Protein AF-A0A8T5D778-F1 (afdb_monomer)

Mean predicted aligned error: 18.93 Å

Sequence (171 aa):
MINIPEDTPTDAVIQYKQQGYDDETIKQGLSQQGYGPQQVLDAFNQADMKGQAIAAPVQGMQPAPQQYEENTEAVVESLIEEKWQDLQTQLKAITEWKERIDSQVIKITQEMGLLKENFDKLHEGVLGKISDYDANLKDVGSSVKAMDEVFKKVIPTMTESVNKLSRLANK

Solvent-accessible surface area (backbone atoms only — not comparable to full-atom values): 9827 Å² total; per-residue (Å²): 137,83,85,73,78,85,68,48,61,29,55,54,48,44,52,42,50,75,72,66,55,54,72,66,63,51,53,53,52,44,45,76,73,69,50,51,73,66,54,49,50,53,13,50,56,49,31,52,56,63,71,52,74,84,65,85,84,93,77,86,83,78,83,76,82,85,81,64,66,67,62,56,52,54,51,52,52,51,54,50,51,53,52,50,53,51,49,54,51,49,53,48,51,50,51,56,49,48,55,55,47,56,52,48,53,53,50,50,53,51,52,51,52,53,50,49,52,53,47,53,52,49,51,52,53,49,53,51,49,52,52,52,49,52,53,51,51,52,51,49,51,53,50,53,51,52,48,51,56,48,48,68,54,46,54,58,52,50,54,52,50,53,55,52,50,53,57,62,73,76,106

Radius of gyration: 52.09 Å; Cα contacts (8 Å, |Δi|>4): 33; chains: 1; bounding box: 88×36×146 Å

Structure (mmCIF, N/CA/C/O backbone):
data_AF-A0A8T5D778-F1
#
_entry.id   AF-A0A8T5D778-F1
#
loop_
_atom_site.group_PDB
_atom_site.id
_atom_site.type_symbol
_atom_site.label_atom_id
_atom_site.label_alt_id
_atom_site.label_comp_id
_atom_site.label_asym_id
_atom_site.label_entity_id
_atom_site.label_seq_id
_atom_site.pdbx_PDB_ins_code
_atom_site.Cartn_x
_atom_site.Cartn_y
_atom_site.Cartn_z
_atom_site.occupancy
_atom_site.B_iso_or_equiv
_atom_site.auth_seq_id
_atom_site.auth_comp_id
_atom_site.auth_asym_id
_atom_site.auth_atom_id
_atom_site.pdbx_PDB_model_num
ATOM 1 N N . MET A 1 1 ? -13.159 -4.141 -58.080 1.00 37.81 1 MET A N 1
ATOM 2 C CA . MET A 1 1 ? -11.927 -4.437 -58.837 1.00 37.81 1 MET A CA 1
ATOM 3 C C . MET A 1 1 ? -11.325 -3.097 -59.208 1.00 37.81 1 MET A C 1
ATOM 5 O O . MET A 1 1 ? -11.929 -2.393 -60.004 1.00 37.81 1 MET A O 1
ATOM 9 N N . ILE A 1 2 ? -10.263 -2.680 -58.517 1.00 40.41 2 ILE A N 1
ATOM 10 C CA . ILE A 1 2 ? -9.613 -1.387 -58.757 1.00 40.41 2 ILE A CA 1
ATOM 11 C C . ILE A 1 2 ? -8.381 -1.674 -59.608 1.00 40.41 2 ILE A C 1
ATOM 13 O O . ILE A 1 2 ? -7.508 -2.439 -59.212 1.00 40.41 2 ILE A O 1
ATOM 17 N N . ASN A 1 3 ? -8.423 -1.119 -60.812 1.00 38.91 3 ASN A N 1
ATOM 18 C CA . ASN A 1 3 ? -7.443 -1.212 -61.877 1.00 38.91 3 ASN A CA 1
ATOM 19 C C . ASN A 1 3 ? -6.155 -0.503 -61.434 1.00 38.91 3 ASN A C 1
ATOM 21 O O . ASN A 1 3 ? -6.124 0.726 -61.407 1.00 38.91 3 ASN A O 1
ATOM 25 N N . ILE A 1 4 ? -5.136 -1.266 -61.036 1.00 44.84 4 ILE A N 1
ATOM 26 C CA . ILE A 1 4 ? -3.775 -0.752 -60.869 1.00 44.84 4 ILE A CA 1
ATOM 27 C C . ILE A 1 4 ? -3.203 -0.725 -62.290 1.00 44.84 4 ILE A C 1
ATOM 29 O O . ILE A 1 4 ? -3.076 -1.802 -62.874 1.00 44.84 4 ILE A O 1
ATOM 33 N N . PRO A 1 5 ? -2.966 0.445 -62.906 1.00 44.28 5 PRO A N 1
ATOM 34 C CA . PRO A 1 5 ? -2.267 0.470 -64.181 1.00 44.28 5 PRO A CA 1
ATOM 35 C C . PRO A 1 5 ? -0.907 -0.217 -63.997 1.00 44.28 5 PRO A C 1
ATOM 37 O O . PRO A 1 5 ? -0.194 0.061 -63.033 1.00 44.28 5 PRO A O 1
ATOM 40 N N . GLU A 1 6 ? -0.591 -1.157 -64.890 1.00 47.72 6 GLU A N 1
ATOM 41 C CA . GLU A 1 6 ? 0.741 -1.746 -65.068 1.00 47.72 6 GLU A CA 1
ATOM 42 C C . GLU A 1 6 ? 1.722 -0.675 -65.573 1.00 47.72 6 GLU A C 1
ATOM 44 O O . GLU A 1 6 ? 2.286 -0.793 -66.658 1.00 47.72 6 GLU A O 1
ATOM 49 N N . ASP A 1 7 ? 1.922 0.401 -64.818 1.00 55.22 7 ASP A N 1
ATOM 50 C CA . ASP A 1 7 ? 3.044 1.289 -65.072 1.00 55.22 7 ASP A CA 1
ATOM 51 C C . ASP A 1 7 ? 4.269 0.552 -64.545 1.00 55.22 7 ASP A C 1
ATOM 53 O O . ASP A 1 7 ? 4.550 0.515 -63.344 1.00 55.22 7 ASP A O 1
ATOM 57 N N . THR A 1 8 ? 4.960 -0.140 -65.452 1.00 67.62 8 THR A N 1
ATOM 58 C CA . THR A 1 8 ? 6.234 -0.769 -65.120 1.00 67.62 8 THR A CA 1
ATOM 59 C C . THR A 1 8 ? 7.149 0.300 -64.513 1.00 67.62 8 THR A C 1
ATOM 61 O O . THR A 1 8 ? 7.057 1.467 -64.906 1.00 67.62 8 THR A O 1
ATOM 64 N N . PRO A 1 9 ? 8.051 -0.038 -63.570 1.00 73.25 9 PRO A N 1
ATOM 65 C CA . PRO A 1 9 ? 8.881 0.976 -62.913 1.00 73.25 9 PRO A CA 1
ATOM 66 C C . PRO A 1 9 ? 9.661 1.823 -63.936 1.00 73.25 9 PRO A C 1
ATOM 68 O O . PRO A 1 9 ? 9.973 2.982 -63.688 1.00 73.25 9 PRO A O 1
ATOM 71 N N . THR A 1 10 ? 9.898 1.274 -65.132 1.00 79.50 10 THR A N 1
ATOM 72 C CA . THR A 1 10 ? 10.470 1.946 -66.301 1.00 79.50 10 THR A CA 1
ATOM 73 C C . THR A 1 10 ? 9.649 3.141 -66.787 1.00 79.50 10 THR A C 1
ATOM 75 O O . THR A 1 10 ? 10.226 4.185 -67.081 1.00 79.50 10 THR A O 1
ATOM 78 N N . ASP A 1 11 ? 8.325 3.023 -66.871 1.00 79.94 11 ASP A N 1
ATOM 79 C CA . ASP A 1 11 ? 7.453 4.085 -67.387 1.00 79.94 11 ASP A CA 1
ATOM 80 C C . ASP A 1 11 ? 7.371 5.257 -66.402 1.00 79.94 11 ASP A C 1
ATOM 82 O O . ASP A 1 11 ? 7.456 6.421 -66.804 1.00 79.94 11 ASP A O 1
ATOM 86 N N . ALA A 1 12 ? 7.342 4.951 -65.102 1.00 79.06 12 ALA A N 1
ATOM 87 C CA . ALA A 1 12 ? 7.440 5.946 -64.041 1.00 79.06 12 ALA A CA 1
ATOM 88 C C . ALA A 1 12 ? 8.779 6.706 -64.097 1.00 79.06 12 ALA A C 1
ATOM 90 O O . ALA A 1 12 ? 8.784 7.937 -64.072 1.00 79.06 12 ALA A O 1
ATOM 91 N N . VAL A 1 13 ? 9.915 6.008 -64.255 1.00 83.06 13 VAL A N 1
ATOM 92 C CA . VAL A 1 13 ? 11.233 6.661 -64.410 1.00 83.06 13 VAL A CA 1
ATOM 93 C C . VAL A 1 13 ? 11.248 7.607 -65.614 1.00 83.06 13 VAL A C 1
ATOM 95 O O . VAL A 1 13 ? 11.703 8.745 -65.490 1.00 83.06 13 VAL A O 1
ATOM 98 N N . ILE A 1 14 ? 10.726 7.174 -66.768 1.00 82.50 14 ILE A N 1
ATOM 99 C CA . ILE A 1 14 ? 10.660 8.004 -67.983 1.00 82.50 14 ILE A CA 1
ATOM 100 C C . ILE A 1 14 ? 9.818 9.259 -67.734 1.00 82.50 14 ILE A C 1
ATOM 102 O O . ILE A 1 14 ? 10.225 10.361 -68.108 1.00 82.50 14 ILE A O 1
ATOM 106 N N . GLN A 1 15 ? 8.663 9.109 -67.086 1.00 81.88 15 GLN A N 1
ATOM 107 C CA . GLN A 1 15 ? 7.764 10.218 -66.785 1.00 81.88 15 GLN A CA 1
ATOM 108 C C . GLN A 1 15 ? 8.418 11.247 -65.855 1.00 81.88 15 GLN A C 1
ATOM 110 O O . GLN A 1 15 ? 8.371 12.446 -66.138 1.00 81.88 15 GLN A O 1
AT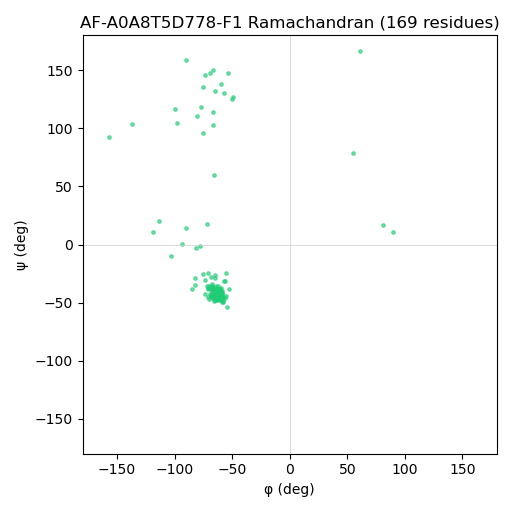OM 115 N N . TYR A 1 16 ? 9.050 10.801 -64.768 1.00 83.25 16 TYR A N 1
ATOM 116 C CA . TYR A 1 16 ? 9.715 11.713 -63.840 1.00 83.25 16 TYR A CA 1
ATOM 117 C C . TYR A 1 16 ? 10.938 12.393 -64.470 1.00 83.25 16 TYR A C 1
ATOM 119 O O . TYR A 1 16 ? 11.136 13.593 -64.271 1.00 83.25 16 TYR A O 1
ATOM 127 N N . LYS A 1 17 ? 11.706 11.682 -65.307 1.00 81.62 17 LYS A N 1
ATOM 128 C CA . LYS A 1 17 ? 12.806 12.284 -66.078 1.00 81.62 17 LYS A CA 1
ATOM 129 C C . LYS A 1 17 ? 12.311 13.367 -67.038 1.00 81.62 17 LYS A C 1
ATOM 131 O O . LYS A 1 17 ? 12.923 14.427 -67.128 1.00 81.62 17 LYS A O 1
ATOM 136 N N . GLN A 1 18 ? 11.178 13.156 -67.712 1.00 77.06 18 GLN A N 1
ATOM 137 C CA . GLN A 1 18 ? 10.567 14.179 -68.578 1.00 77.06 18 GLN A CA 1
ATOM 138 C C . GLN A 1 18 ? 10.088 15.413 -67.803 1.00 77.06 18 GLN A C 1
ATOM 140 O O . GLN A 1 18 ? 10.070 16.514 -68.350 1.00 77.06 18 GLN A O 1
ATOM 145 N N . GLN A 1 19 ? 9.719 15.239 -66.534 1.00 80.19 19 GLN A N 1
ATOM 146 C CA . GLN A 1 19 ? 9.346 16.329 -65.631 1.00 80.19 19 GLN A CA 1
ATOM 147 C C . GLN A 1 19 ? 10.566 17.041 -65.013 1.00 80.19 19 GLN A C 1
ATOM 149 O O . GLN A 1 19 ? 10.394 18.045 -64.326 1.00 80.19 19 GLN A O 1
ATOM 154 N N . GLY A 1 20 ? 11.790 16.571 -65.291 1.00 75.44 20 GLY A N 1
ATOM 155 C CA . GLY A 1 20 ? 13.037 17.195 -64.844 1.00 75.44 20 GLY A CA 1
ATOM 156 C C . GLY A 1 20 ? 13.439 16.862 -63.407 1.00 75.44 20 GLY A C 1
ATOM 157 O O . GLY A 1 20 ? 14.262 17.579 -62.841 1.00 75.44 20 GLY A O 1
ATOM 158 N N . TYR A 1 21 ? 12.867 15.810 -62.811 1.00 83.44 21 TYR A N 1
ATOM 159 C CA . TYR A 1 21 ? 13.307 15.319 -61.505 1.00 83.44 21 TYR A CA 1
ATOM 160 C C . TYR A 1 21 ? 14.698 14.691 -61.594 1.00 83.44 21 TYR A C 1
ATOM 162 O O . TYR A 1 21 ? 15.067 14.089 -62.603 1.00 83.44 21 TYR A O 1
ATOM 170 N N . ASP A 1 22 ? 15.459 14.826 -60.516 1.00 83.50 22 ASP A N 1
ATOM 171 C CA . ASP A 1 22 ? 16.755 14.192 -60.338 1.00 83.50 22 ASP A CA 1
ATOM 172 C C . ASP A 1 22 ? 16.618 12.689 -60.058 1.00 83.50 22 ASP A C 1
ATOM 174 O O . ASP A 1 22 ? 15.689 12.232 -59.389 1.00 83.50 22 ASP A O 1
ATOM 178 N N . ASP A 1 23 ? 17.585 11.916 -60.551 1.00 78.25 23 ASP A N 1
ATOM 179 C CA . ASP A 1 23 ? 17.578 10.453 -60.474 1.00 78.25 23 ASP A CA 1
ATOM 180 C C . ASP A 1 23 ? 17.479 9.928 -59.029 1.00 78.25 23 ASP A C 1
ATOM 182 O O . ASP A 1 23 ? 16.875 8.882 -58.798 1.00 78.25 23 ASP A O 1
ATOM 186 N N . GLU A 1 24 ? 18.017 10.652 -58.044 1.00 81.25 24 GLU A N 1
ATOM 187 C CA . GLU A 1 24 ? 17.922 10.290 -56.623 1.00 81.25 24 GLU A CA 1
ATOM 188 C C . GLU A 1 24 ? 16.496 10.448 -56.078 1.00 81.25 24 GLU A C 1
ATOM 190 O O . GLU A 1 24 ? 15.957 9.513 -55.477 1.00 81.25 24 GLU A O 1
ATOM 195 N N . THR A 1 25 ? 15.832 11.572 -56.365 1.00 82.81 25 THR A N 1
ATOM 196 C CA . THR A 1 25 ? 14.421 11.784 -56.000 1.00 82.81 25 THR A CA 1
ATOM 197 C C . THR A 1 25 ? 13.505 10.737 -56.640 1.00 82.81 25 THR A C 1
ATOM 199 O O . THR A 1 25 ? 12.576 10.237 -55.999 1.00 82.81 25 THR A O 1
ATOM 202 N N . ILE A 1 26 ? 13.789 10.336 -57.881 1.00 83.38 26 ILE A N 1
ATOM 203 C CA . ILE A 1 26 ? 13.021 9.311 -58.600 1.00 83.38 26 ILE A CA 1
ATOM 204 C C . ILE A 1 26 ? 13.203 7.929 -57.954 1.00 83.38 26 ILE A C 1
ATOM 206 O O . ILE A 1 26 ? 12.215 7.231 -57.708 1.00 83.38 26 ILE A O 1
ATOM 210 N N . LYS A 1 27 ? 14.442 7.536 -57.621 1.00 82.25 27 LYS A N 1
ATOM 211 C CA . LYS A 1 27 ? 14.717 6.271 -56.912 1.00 82.25 27 LYS A CA 1
ATOM 212 C C . LYS A 1 27 ? 14.009 6.224 -55.559 1.00 82.25 27 LYS A C 1
ATOM 214 O O . LYS A 1 27 ? 13.424 5.199 -55.205 1.00 82.25 27 LYS A O 1
ATOM 219 N N . GLN A 1 28 ? 14.023 7.333 -54.820 1.00 82.88 28 GLN A N 1
ATOM 220 C CA . GLN A 1 28 ? 13.363 7.423 -53.520 1.00 82.88 28 GLN A CA 1
ATOM 221 C C . GLN A 1 28 ? 11.834 7.343 -53.644 1.00 82.88 28 GLN A C 1
ATOM 223 O O . GLN A 1 28 ? 11.191 6.675 -52.833 1.00 82.88 28 GLN A O 1
ATOM 228 N N . GLY A 1 29 ? 11.250 7.968 -54.672 1.00 82.56 29 GLY A N 1
ATOM 229 C CA . GLY A 1 29 ? 9.818 7.884 -54.965 1.00 82.56 29 GLY A CA 1
ATOM 230 C C . GLY A 1 29 ? 9.367 6.465 -55.315 1.00 82.56 29 GLY A C 1
ATOM 231 O O . GLY A 1 29 ? 8.371 5.986 -54.778 1.00 82.56 29 GLY A O 1
ATOM 232 N N . LEU A 1 30 ? 10.135 5.756 -56.146 1.00 82.69 30 LEU A N 1
ATOM 233 C CA . LEU A 1 30 ? 9.838 4.372 -56.536 1.00 82.69 30 LEU A CA 1
ATOM 234 C C . LEU A 1 30 ? 10.008 3.384 -55.375 1.00 82.69 30 LEU A C 1
ATOM 236 O O . LEU A 1 30 ? 9.202 2.470 -55.214 1.00 82.69 30 LEU A O 1
ATOM 240 N N . SER A 1 31 ? 11.010 3.598 -54.522 1.00 79.69 31 SER A N 1
ATOM 241 C CA . SER A 1 31 ? 11.196 2.801 -53.306 1.00 79.69 31 SER A CA 1
ATOM 242 C C . SER A 1 31 ? 10.012 2.957 -52.341 1.00 79.69 31 SER A C 1
ATOM 244 O O . SER A 1 31 ? 9.483 1.970 -51.831 1.00 79.69 31 SER A O 1
ATOM 246 N N . GLN A 1 32 ? 9.501 4.183 -52.167 1.00 79.88 32 GLN A N 1
ATOM 247 C CA . GLN A 1 32 ? 8.291 4.437 -51.369 1.00 79.88 32 GLN A CA 1
ATOM 248 C C . GLN A 1 32 ? 7.025 3.809 -51.968 1.00 79.88 32 GLN A C 1
ATOM 250 O O . GLN A 1 32 ? 6.095 3.482 -51.233 1.00 79.88 32 GLN A O 1
ATOM 255 N N . GLN A 1 33 ? 6.993 3.612 -53.287 1.00 76.88 33 GLN A N 1
ATOM 256 C CA . GLN A 1 33 ? 5.919 2.901 -53.987 1.00 76.88 33 GLN A CA 1
ATOM 257 C C . GLN A 1 33 ? 6.030 1.370 -53.857 1.00 76.88 33 GLN A C 1
ATOM 259 O O . GLN A 1 33 ? 5.148 0.653 -54.323 1.00 76.88 33 GLN A O 1
ATOM 264 N N . GLY A 1 34 ? 7.067 0.866 -53.175 1.00 74.06 34 GLY A N 1
ATOM 265 C 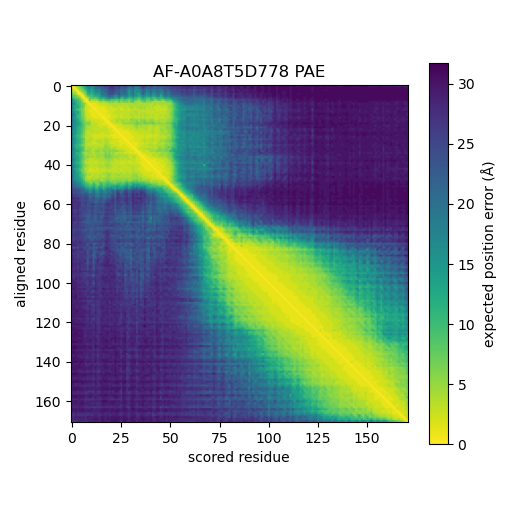CA . GLY A 1 34 ? 7.251 -0.552 -52.873 1.00 74.06 34 GLY A CA 1
ATOM 266 C C . GLY A 1 34 ? 8.022 -1.334 -53.937 1.00 74.06 34 GLY A C 1
ATOM 267 O O . GLY A 1 34 ? 8.057 -2.563 -53.867 1.00 74.06 34 GLY A O 1
ATOM 268 N N . TYR A 1 35 ? 8.643 -0.658 -54.910 1.00 81.00 35 TYR A N 1
ATOM 269 C CA . TYR A 1 35 ? 9.474 -1.319 -55.914 1.00 81.00 35 TYR A CA 1
ATOM 270 C C . TYR A 1 35 ? 10.822 -1.740 -55.330 1.00 81.00 35 TYR A C 1
ATOM 272 O O . TYR A 1 35 ? 11.487 -0.979 -54.624 1.00 81.00 35 TYR A O 1
ATOM 280 N N . GLY A 1 36 ? 11.240 -2.967 -55.645 1.00 78.50 36 GLY A N 1
ATOM 281 C CA . GLY A 1 36 ? 12.511 -3.504 -55.173 1.00 78.50 36 GLY A CA 1
ATOM 282 C C . GLY A 1 36 ? 13.711 -2.762 -55.783 1.00 78.50 36 GLY A C 1
ATOM 283 O O . GLY A 1 36 ? 13.633 -2.335 -56.938 1.00 78.50 36 GLY A O 1
ATOM 284 N N . PRO A 1 37 ? 14.856 -2.665 -55.082 1.00 74.12 37 PRO A N 1
ATOM 285 C CA . PRO A 1 37 ? 16.044 -1.951 -55.570 1.00 74.12 37 PRO A CA 1
ATOM 286 C C . PRO A 1 37 ? 16.509 -2.396 -56.964 1.00 74.12 37 PRO A C 1
ATOM 288 O O . PRO A 1 37 ? 16.884 -1.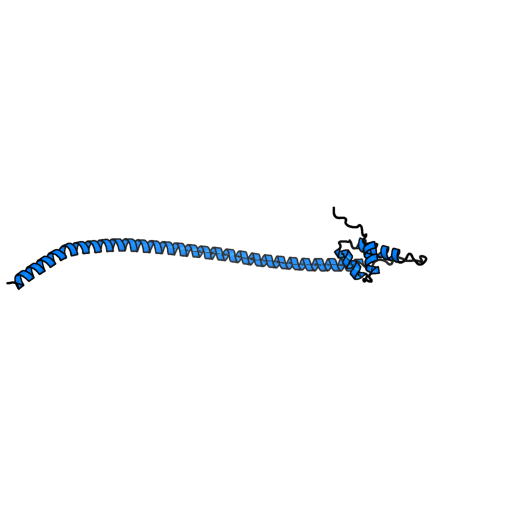574 -57.798 1.00 74.12 37 PRO A O 1
ATOM 291 N N . GLN A 1 38 ? 16.419 -3.697 -57.244 1.00 75.25 38 GLN A N 1
ATOM 292 C CA . GLN A 1 38 ? 16.7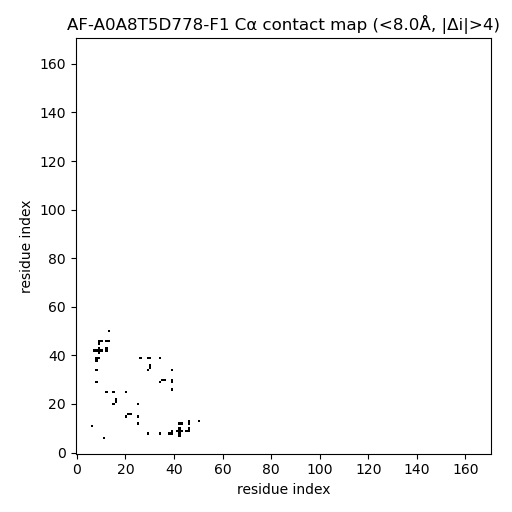94 -4.278 -58.531 1.00 75.25 38 GLN A CA 1
ATOM 293 C C . GLN A 1 38 ? 15.811 -3.899 -59.649 1.00 75.25 38 GLN A C 1
ATOM 295 O O . GLN A 1 38 ? 16.229 -3.573 -60.753 1.00 75.25 38 GLN A O 1
ATOM 300 N N . GLN A 1 39 ? 14.512 -3.830 -59.338 1.00 79.00 39 GLN A N 1
ATOM 301 C CA . GLN A 1 39 ? 13.481 -3.397 -60.287 1.00 79.00 39 GLN A CA 1
ATOM 302 C C . GLN A 1 39 ? 13.629 -1.916 -60.645 1.00 79.00 39 GLN A C 1
ATOM 304 O O . GLN A 1 39 ? 13.441 -1.543 -61.800 1.00 79.00 39 GLN A O 1
ATOM 309 N N . VAL A 1 40 ? 13.987 -1.077 -59.666 1.00 81.19 40 VAL A N 1
ATOM 310 C CA . VAL A 1 40 ? 14.274 0.346 -59.890 1.00 81.19 40 VAL A CA 1
ATOM 311 C C . VAL A 1 40 ? 15.509 0.499 -60.777 1.00 81.19 40 VAL A C 1
ATOM 313 O O . VAL A 1 40 ? 15.468 1.235 -61.758 1.00 81.19 40 VAL A O 1
ATOM 316 N N . LEU A 1 41 ? 16.588 -0.233 -60.494 1.00 77.56 41 LEU A N 1
ATOM 317 C CA . LEU A 1 41 ? 17.816 -0.174 -61.288 1.00 77.56 41 LEU A CA 1
ATOM 318 C C . LEU A 1 41 ? 17.599 -0.624 -62.742 1.00 77.56 41 LEU A C 1
ATOM 320 O O . LEU A 1 41 ? 18.014 0.066 -63.675 1.00 77.56 41 LEU A O 1
ATOM 324 N N . ASP A 1 42 ? 16.908 -1.747 -62.935 1.00 81.44 42 ASP A N 1
ATOM 325 C CA . ASP A 1 42 ? 16.574 -2.264 -64.263 1.00 81.44 42 ASP A CA 1
ATOM 326 C C . ASP A 1 42 ? 15.703 -1.272 -65.038 1.00 81.44 42 ASP A C 1
ATOM 328 O O . ASP A 1 42 ? 15.900 -1.063 -66.237 1.00 81.44 42 ASP A O 1
ATOM 332 N N . ALA A 1 43 ? 14.776 -0.608 -64.349 1.00 82.38 43 ALA A N 1
ATOM 333 C CA . ALA A 1 43 ? 13.930 0.420 -64.926 1.00 82.38 43 ALA A CA 1
ATOM 334 C C . ALA A 1 43 ? 14.693 1.669 -65.361 1.00 82.38 43 ALA A C 1
ATOM 336 O O . ALA A 1 43 ? 14.402 2.193 -66.433 1.00 82.38 43 ALA A O 1
ATOM 337 N N . PHE A 1 44 ? 15.682 2.116 -64.587 1.00 82.25 44 PHE A N 1
ATOM 338 C CA . PHE A 1 44 ? 16.554 3.227 -64.969 1.00 82.25 44 PHE A CA 1
ATOM 339 C C . PHE A 1 44 ? 17.385 2.904 -66.208 1.00 82.25 44 PHE A C 1
ATOM 341 O O . PHE A 1 44 ? 17.370 3.670 -67.170 1.00 82.25 44 PHE A O 1
ATOM 348 N N . ASN A 1 45 ? 18.019 1.732 -66.229 1.00 81.44 45 ASN A N 1
ATOM 349 C CA . ASN A 1 45 ? 18.788 1.277 -67.384 1.00 81.44 45 ASN A CA 1
ATOM 350 C C . ASN A 1 45 ? 17.902 1.171 -68.635 1.00 81.44 45 ASN A C 1
ATOM 352 O O . ASN A 1 45 ? 18.274 1.639 -69.709 1.00 81.44 45 ASN A O 1
ATOM 356 N N . GLN A 1 46 ? 16.693 0.617 -68.502 1.00 76.94 46 GLN A N 1
ATOM 357 C CA . GLN A 1 46 ? 15.738 0.532 -69.609 1.00 76.94 46 GLN A CA 1
ATOM 358 C C . GLN A 1 46 ? 15.207 1.902 -70.052 1.00 76.94 46 GLN A C 1
ATOM 360 O O . GLN A 1 46 ? 15.015 2.117 -71.249 1.00 76.94 46 GLN A O 1
ATOM 365 N N . ALA A 1 47 ? 14.967 2.828 -69.121 1.00 74.50 47 ALA A N 1
ATOM 366 C CA . ALA A 1 47 ? 14.512 4.184 -69.417 1.00 74.50 47 ALA A CA 1
ATOM 367 C C . ALA A 1 47 ? 15.576 4.979 -70.183 1.00 74.50 47 ALA A C 1
ATOM 369 O O . ALA A 1 47 ? 15.248 5.639 -71.168 1.00 74.50 47 ALA A O 1
ATOM 370 N N . ASP A 1 48 ? 16.846 4.858 -69.794 1.00 74.44 48 ASP A N 1
ATOM 371 C CA . ASP A 1 48 ? 17.963 5.496 -70.495 1.00 74.44 48 ASP A CA 1
ATOM 372 C C . ASP A 1 48 ? 18.181 4.892 -71.887 1.00 74.44 48 ASP A C 1
ATOM 374 O O . ASP A 1 48 ? 18.354 5.625 -72.864 1.00 74.44 48 ASP A O 1
ATOM 378 N N . MET A 1 49 ? 18.050 3.568 -72.022 1.00 65.81 49 MET A N 1
ATOM 379 C CA . MET A 1 49 ? 18.083 2.900 -73.327 1.00 65.81 49 MET A CA 1
ATOM 380 C C . MET A 1 49 ? 16.925 3.332 -74.241 1.00 65.81 49 MET A C 1
ATOM 382 O O . MET A 1 49 ? 17.130 3.541 -75.438 1.00 65.81 49 MET A O 1
ATOM 386 N N . LYS A 1 50 ? 15.709 3.493 -73.699 1.00 64.88 50 LYS A N 1
ATOM 387 C CA . LYS A 1 50 ? 14.538 3.982 -74.450 1.00 64.88 50 LYS A CA 1
ATOM 388 C C . LYS A 1 50 ? 14.664 5.470 -74.807 1.00 64.88 50 LYS A C 1
ATOM 390 O O . LYS A 1 50 ? 14.258 5.859 -75.899 1.00 64.88 50 LYS A O 1
ATOM 395 N N . GLY A 1 51 ? 15.255 6.287 -73.933 1.00 57.75 51 GLY A N 1
ATOM 396 C CA . GLY A 1 51 ? 15.507 7.715 -74.163 1.00 57.75 51 GLY A CA 1
ATOM 397 C C . GLY A 1 51 ? 16.597 8.003 -75.203 1.00 57.75 51 GLY A C 1
ATOM 398 O O . GLY A 1 51 ? 16.569 9.052 -75.844 1.00 57.75 51 GLY A O 1
ATOM 399 N N . GLN A 1 52 ? 17.524 7.065 -75.426 1.00 48.91 52 GLN A N 1
ATOM 400 C CA . GLN A 1 52 ? 18.631 7.199 -76.385 1.00 48.91 52 GLN A CA 1
ATOM 401 C C . GLN A 1 52 ? 18.347 6.619 -77.786 1.00 48.91 52 GLN A C 1
ATOM 403 O O . GLN A 1 52 ? 19.183 6.735 -78.683 1.00 48.91 52 GLN A O 1
ATOM 408 N N . ALA A 1 53 ? 17.156 6.066 -78.043 1.00 44.97 53 ALA A N 1
ATOM 409 C CA . ALA A 1 53 ? 16.799 5.426 -79.318 1.00 44.97 53 ALA A CA 1
ATOM 410 C C . ALA A 1 53 ? 16.579 6.384 -80.522 1.00 44.97 53 ALA A C 1
ATOM 412 O O . ALA A 1 53 ? 16.004 5.975 -81.530 1.00 44.97 53 ALA A O 1
ATOM 413 N N . ILE A 1 54 ? 17.050 7.638 -80.463 1.00 46.25 54 ILE A N 1
ATOM 414 C CA . ILE A 1 54 ? 16.980 8.611 -81.575 1.00 46.25 54 ILE A CA 1
ATOM 415 C C . ILE A 1 54 ? 18.339 9.113 -82.098 1.00 46.25 54 ILE A C 1
ATOM 417 O O . ILE A 1 54 ? 18.351 10.008 -82.941 1.00 46.25 54 ILE A O 1
ATOM 421 N N . ALA A 1 55 ? 19.481 8.520 -81.717 1.00 35.41 55 ALA A N 1
ATOM 422 C CA . ALA A 1 55 ? 20.753 8.828 -82.391 1.00 35.41 55 ALA A CA 1
ATOM 423 C C . ALA A 1 55 ? 21.847 7.739 -82.268 1.00 35.41 55 ALA A C 1
ATOM 425 O O . ALA A 1 55 ? 22.686 7.815 -81.384 1.00 35.41 55 ALA A O 1
ATOM 426 N N . ALA A 1 56 ? 21.896 6.831 -83.256 1.00 38.06 56 ALA A N 1
ATOM 427 C CA . ALA A 1 56 ? 23.113 6.211 -83.828 1.00 38.06 56 ALA A CA 1
ATOM 428 C C . ALA A 1 56 ? 24.054 5.363 -82.903 1.00 38.06 56 ALA A C 1
ATOM 430 O O . ALA A 1 56 ? 23.858 5.293 -81.699 1.00 38.06 56 ALA A O 1
ATOM 431 N N . PRO A 1 57 ? 25.005 4.580 -83.469 1.00 42.16 57 PRO A N 1
ATOM 432 C CA . PRO A 1 57 ? 25.275 3.208 -83.030 1.00 42.16 57 PRO A CA 1
ATOM 433 C C . PRO A 1 57 ? 26.327 3.020 -81.926 1.00 42.16 57 PRO A C 1
ATOM 435 O O . PRO A 1 57 ? 27.241 3.810 -81.716 1.00 42.16 57 PRO A O 1
ATOM 438 N N . VAL A 1 58 ? 26.178 1.852 -81.305 1.00 47.19 58 VAL A N 1
ATOM 439 C CA . VAL A 1 58 ? 26.936 1.219 -80.224 1.00 47.19 58 VAL A CA 1
ATOM 440 C C . VAL A 1 58 ? 28.451 1.200 -80.461 1.00 47.19 58 VAL A C 1
ATOM 442 O O . VAL A 1 58 ? 28.930 0.608 -81.430 1.00 47.19 58 VAL A O 1
ATOM 445 N N . GLN A 1 59 ? 29.214 1.737 -79.506 1.00 34.97 59 GLN A N 1
ATOM 446 C CA . GLN A 1 59 ? 30.638 1.443 -79.362 1.00 34.97 59 GLN A CA 1
ATOM 447 C C . GLN A 1 59 ? 30.987 1.240 -77.879 1.00 34.97 59 GLN A C 1
ATOM 449 O O . GLN A 1 59 ? 31.065 2.185 -77.107 1.00 34.97 59 GLN A O 1
ATOM 454 N N . GLY A 1 60 ? 31.164 -0.034 -77.510 1.00 40.81 60 GLY A N 1
ATOM 455 C CA . GLY A 1 60 ? 31.972 -0.505 -76.381 1.00 40.81 60 GLY A CA 1
ATOM 456 C C . GLY A 1 60 ? 31.674 0.069 -74.995 1.00 40.81 60 GLY A C 1
ATOM 457 O O . GLY A 1 60 ? 32.461 0.858 -74.486 1.00 40.81 60 GLY A O 1
ATOM 458 N N . MET A 1 61 ? 30.629 -0.424 -74.328 1.00 41.25 61 MET A N 1
ATOM 459 C CA . MET A 1 61 ? 30.539 -0.341 -72.867 1.00 41.25 61 MET A CA 1
ATOM 460 C C . MET A 1 61 ? 31.005 -1.660 -72.263 1.00 41.25 61 MET A C 1
ATOM 462 O O . MET A 1 61 ? 30.320 -2.679 -72.308 1.00 41.25 61 MET A O 1
ATOM 466 N N . GLN A 1 62 ? 32.217 -1.625 -71.727 1.00 39.09 62 GLN A N 1
ATOM 467 C CA . GLN A 1 62 ? 32.730 -2.634 -70.819 1.00 39.09 62 GLN A CA 1
ATOM 468 C C . GLN A 1 62 ? 32.085 -2.353 -69.451 1.00 39.09 62 GLN A C 1
ATOM 470 O O . GLN A 1 62 ? 32.257 -1.242 -68.944 1.00 39.09 62 GLN A O 1
ATOM 475 N N . PRO A 1 63 ? 31.297 -3.276 -68.869 1.00 45.84 63 PRO A N 1
ATOM 476 C CA . PRO A 1 63 ? 30.687 -3.044 -67.567 1.00 45.84 63 PRO A CA 1
ATOM 477 C C . PRO A 1 63 ? 31.798 -2.976 -66.516 1.00 45.84 63 PRO A C 1
ATOM 479 O O . PRO A 1 63 ? 32.520 -3.948 -66.290 1.00 45.84 63 PRO A O 1
ATOM 482 N N . ALA A 1 64 ? 31.970 -1.799 -65.917 1.00 39.81 64 ALA A N 1
ATOM 483 C CA . ALA A 1 64 ? 32.813 -1.635 -64.744 1.00 39.81 64 ALA A CA 1
ATOM 484 C C . ALA A 1 64 ? 32.194 -2.440 -63.583 1.00 39.81 64 ALA A C 1
ATOM 486 O O . ALA A 1 64 ? 30.983 -2.332 -63.364 1.00 39.81 64 ALA A O 1
ATOM 487 N N . PRO A 1 65 ? 32.978 -3.256 -62.855 1.00 41.62 65 PRO A N 1
ATOM 488 C CA . PRO A 1 65 ? 32.483 -3.986 -61.700 1.00 41.62 65 PRO A CA 1
ATOM 489 C C . PRO A 1 65 ? 31.945 -3.035 -60.635 1.00 41.62 65 PRO A C 1
ATOM 491 O O . PRO A 1 65 ? 32.523 -1.989 -60.341 1.00 41.62 65 PRO A O 1
ATOM 494 N N . GLN A 1 66 ? 30.816 -3.451 -60.087 1.00 47.44 66 GLN A N 1
ATOM 495 C CA . GLN A 1 66 ? 30.027 -2.826 -59.042 1.00 47.44 66 GLN A CA 1
ATOM 496 C C . GLN A 1 66 ? 30.893 -2.423 -57.833 1.00 47.44 66 GLN A C 1
ATOM 498 O O . GLN A 1 66 ? 31.590 -3.253 -57.261 1.00 47.44 66 GLN A O 1
ATOM 503 N N . GLN A 1 67 ? 30.801 -1.156 -57.415 1.00 42.16 67 GLN A N 1
ATOM 504 C CA . GLN A 1 67 ? 31.262 -0.669 -56.100 1.00 42.16 67 GLN A CA 1
ATOM 505 C C . GLN A 1 67 ? 30.086 -0.202 -55.220 1.00 42.16 67 GLN A C 1
ATOM 507 O O . GLN A 1 67 ? 30.256 0.575 -54.285 1.00 42.16 67 GLN A O 1
ATOM 512 N N . TYR A 1 68 ? 28.867 -0.649 -55.529 1.00 46.25 68 TYR A N 1
ATOM 513 C CA . TYR A 1 68 ? 27.649 -0.147 -54.888 1.00 46.25 68 TYR A CA 1
ATOM 514 C C . TYR A 1 68 ? 27.059 -1.089 -53.825 1.00 46.25 68 TYR A C 1
ATOM 516 O O . TYR A 1 68 ? 26.194 -0.650 -53.078 1.00 46.25 68 TYR A O 1
ATOM 524 N N . GLU A 1 69 ? 27.535 -2.334 -53.700 1.00 50.25 69 GLU A N 1
ATOM 525 C CA . GLU A 1 69 ? 27.054 -3.271 -52.662 1.00 50.25 69 GLU A CA 1
ATOM 526 C C . GLU A 1 69 ? 27.574 -2.918 -51.256 1.00 50.25 69 GLU A C 1
ATOM 528 O O . GLU A 1 69 ? 26.853 -3.072 -50.272 1.00 50.25 69 GLU A O 1
ATOM 533 N N . GLU A 1 70 ? 28.768 -2.329 -51.150 1.00 49.97 70 GLU A N 1
ATOM 534 C CA . GLU A 1 70 ? 29.409 -2.041 -49.857 1.00 49.97 70 GLU A CA 1
ATOM 535 C C . GLU A 1 70 ? 28.676 -0.943 -49.057 1.00 49.97 70 GLU A C 1
ATOM 537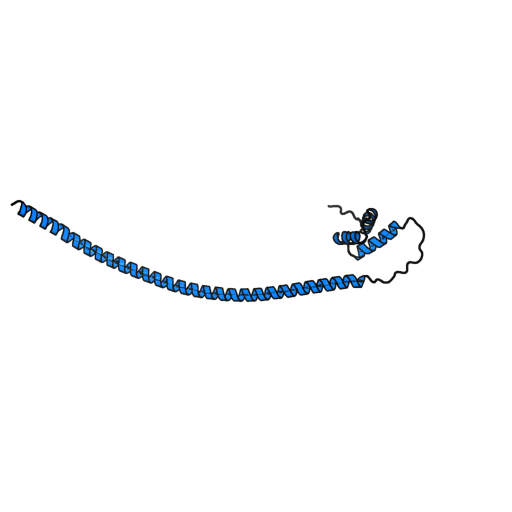 O O . GLU A 1 70 ? 28.668 -0.953 -47.828 1.00 49.97 70 GLU A O 1
ATOM 542 N N . ASN A 1 71 ? 27.985 -0.017 -49.736 1.00 55.97 71 ASN A N 1
ATOM 543 C CA . ASN A 1 71 ? 27.278 1.082 -49.069 1.00 55.97 71 ASN A CA 1
ATOM 544 C C . ASN A 1 71 ? 25.891 0.684 -48.538 1.00 55.97 71 ASN A C 1
ATOM 546 O O . ASN A 1 71 ? 25.443 1.252 -47.547 1.00 55.97 71 ASN A O 1
ATOM 550 N N . THR A 1 72 ? 25.197 -0.281 -49.148 1.00 57.41 72 THR A N 1
ATOM 551 C CA . THR A 1 72 ? 23.887 -0.732 -48.646 1.00 57.41 72 THR A CA 1
ATOM 552 C C . THR A 1 72 ? 24.015 -1.743 -47.514 1.00 57.41 72 THR A C 1
ATOM 554 O O . THR A 1 72 ? 23.219 -1.690 -46.580 1.00 57.41 72 THR A O 1
ATOM 557 N N . GLU A 1 73 ? 25.027 -2.615 -47.543 1.00 57.72 73 GLU A N 1
ATOM 558 C CA . GLU A 1 73 ? 25.293 -3.543 -46.437 1.00 57.72 73 GLU A CA 1
ATOM 559 C C . GLU A 1 73 ? 25.776 -2.799 -45.186 1.00 57.72 73 GLU A C 1
ATOM 561 O O . GLU A 1 73 ? 25.220 -3.007 -44.113 1.00 57.72 73 GLU A O 1
ATOM 566 N N . ALA A 1 74 ? 26.691 -1.832 -45.321 1.00 61.47 74 ALA A N 1
ATOM 567 C CA . ALA A 1 74 ? 27.160 -1.023 -44.191 1.00 61.47 74 ALA A CA 1
ATOM 568 C C . ALA A 1 74 ? 26.041 -0.189 -43.531 1.00 61.47 74 ALA A C 1
ATOM 570 O O . ALA A 1 74 ? 26.004 -0.015 -42.308 1.00 61.47 74 ALA A O 1
ATOM 571 N N . VAL A 1 75 ? 25.092 0.319 -44.324 1.00 65.06 75 VAL A N 1
ATOM 572 C CA . VAL A 1 75 ? 23.914 1.032 -43.807 1.00 65.06 75 VAL A CA 1
ATOM 573 C C . VAL A 1 75 ? 22.978 0.055 -43.088 1.00 65.06 75 VAL A C 1
ATOM 575 O O . VAL A 1 75 ? 22.525 0.348 -41.988 1.00 65.06 75 VAL A O 1
ATOM 578 N N . VAL A 1 76 ? 22.738 -1.137 -43.637 1.00 68.69 76 VAL A N 1
ATOM 579 C CA . VAL A 1 76 ? 21.896 -2.155 -42.986 1.00 68.69 76 VAL A CA 1
ATOM 580 C C . VAL A 1 76 ? 22.532 -2.680 -41.693 1.00 68.69 76 VAL A C 1
ATOM 582 O O . VAL A 1 76 ? 21.833 -2.795 -40.690 1.00 68.69 76 VAL A O 1
ATOM 585 N N . GLU A 1 77 ? 23.839 -2.939 -41.669 1.00 70.50 77 GLU A N 1
ATOM 586 C CA . GLU A 1 77 ? 24.552 -3.385 -40.465 1.00 70.50 77 GLU A CA 1
ATOM 587 C C . GLU A 1 77 ? 24.548 -2.320 -39.361 1.00 70.50 77 GLU A C 1
ATOM 589 O O . GLU A 1 77 ? 24.260 -2.638 -38.206 1.00 70.50 77 GLU A O 1
ATOM 594 N N . SER A 1 78 ? 24.780 -1.048 -39.704 1.00 74.88 78 SER A N 1
ATOM 595 C CA . SER A 1 78 ? 24.725 0.044 -38.719 1.00 74.88 78 SER A CA 1
ATOM 596 C C . SER A 1 78 ? 23.313 0.281 -38.172 1.00 74.88 78 SER A C 1
ATOM 598 O O . SER A 1 78 ? 23.159 0.504 -36.972 1.00 74.88 78 SER A O 1
ATOM 600 N N . LEU A 1 79 ? 22.275 0.151 -39.007 1.00 73.50 79 LEU A N 1
ATOM 601 C CA . LEU A 1 79 ? 20.874 0.196 -38.570 1.00 73.50 79 LEU A CA 1
ATOM 602 C C . LEU A 1 79 ? 20.496 -0.988 -37.665 1.00 73.50 79 LEU A C 1
ATOM 604 O O . LEU A 1 79 ? 19.737 -0.807 -36.712 1.00 73.50 79 LEU A O 1
ATOM 608 N N . ILE A 1 80 ? 21.001 -2.195 -37.939 1.00 81.81 80 ILE A N 1
ATOM 609 C CA . ILE A 1 80 ? 20.753 -3.374 -37.096 1.00 81.81 80 ILE A CA 1
ATOM 610 C C . ILE A 1 80 ? 21.440 -3.221 -35.736 1.00 81.81 80 ILE A C 1
ATOM 612 O O . ILE A 1 80 ? 20.799 -3.492 -34.720 1.00 81.81 80 ILE A O 1
ATOM 616 N N . GLU A 1 81 ? 22.689 -2.753 -35.694 1.00 84.88 81 GLU A N 1
ATOM 617 C CA . GLU A 1 81 ? 23.416 -2.534 -34.436 1.00 84.88 81 GLU A CA 1
ATOM 618 C C . GLU A 1 81 ? 22.746 -1.446 -33.584 1.00 84.88 81 GLU A C 1
ATOM 620 O O . GLU A 1 81 ? 22.523 -1.648 -32.390 1.00 84.88 81 GLU A O 1
ATOM 625 N N . GLU A 1 82 ? 22.322 -0.333 -34.198 1.00 85.81 82 GLU A N 1
ATOM 626 C CA . GLU A 1 82 ? 21.580 0.730 -33.505 1.00 85.81 82 GLU A CA 1
ATOM 627 C C . GLU A 1 82 ? 20.293 0.179 -32.871 1.00 85.81 82 GLU A C 1
ATOM 629 O O . GLU A 1 82 ? 20.031 0.374 -31.680 1.00 85.81 82 GLU A O 1
ATOM 634 N N . LYS A 1 83 ? 19.500 -0.582 -33.638 1.00 89.94 83 LYS A N 1
ATOM 635 C CA . LYS A 1 83 ? 18.262 -1.187 -33.127 1.00 89.94 83 LYS A CA 1
ATOM 636 C C . LYS A 1 83 ? 18.526 -2.264 -32.080 1.00 89.94 83 LYS A C 1
ATOM 638 O O . LYS A 1 83 ? 17.741 -2.391 -31.140 1.00 89.94 83 LYS A O 1
ATOM 643 N N . TRP A 1 84 ? 19.612 -3.022 -32.199 1.00 93.12 84 TRP A N 1
ATOM 644 C CA . TRP A 1 84 ? 20.011 -4.006 -31.198 1.00 93.12 84 TRP A CA 1
ATOM 645 C C . TRP A 1 84 ? 20.381 -3.336 -29.873 1.00 93.12 84 TRP A C 1
ATOM 647 O O . TRP A 1 84 ? 19.918 -3.760 -28.811 1.00 93.12 84 TRP A O 1
ATOM 657 N N . GLN A 1 85 ? 21.133 -2.239 -29.929 1.00 93.00 85 GLN A N 1
ATOM 658 C CA . GLN A 1 85 ? 21.515 -1.464 -28.756 1.00 93.00 85 GLN A CA 1
ATOM 659 C C . GLN A 1 85 ? 20.304 -0.798 -28.078 1.00 93.00 85 GLN A C 1
ATOM 661 O O . GLN A 1 85 ? 20.186 -0.825 -26.844 1.00 93.00 85 GLN A O 1
ATOM 666 N N . ASP A 1 86 ? 19.358 -0.273 -28.861 1.00 93.50 86 ASP A N 1
ATOM 667 C CA . ASP A 1 86 ? 18.081 0.244 -28.355 1.00 93.50 86 ASP A CA 1
ATOM 668 C C . ASP A 1 86 ? 17.279 -0.848 -27.634 1.00 93.50 86 ASP A C 1
ATOM 670 O O . ASP A 1 86 ? 16.776 -0.633 -26.526 1.00 93.50 86 ASP A O 1
ATOM 674 N N . LEU A 1 87 ? 17.185 -2.043 -28.226 1.00 92.38 87 LEU A N 1
ATOM 675 C CA . LEU A 1 87 ? 16.488 -3.185 -27.630 1.00 92.38 87 LEU A CA 1
ATOM 676 C C . LEU A 1 87 ? 17.147 -3.638 -26.324 1.00 92.38 87 LEU A C 1
ATOM 678 O O . LEU A 1 87 ? 16.451 -3.862 -25.332 1.00 92.38 87 LEU A O 1
ATOM 682 N N . GLN A 1 88 ? 18.478 -3.731 -26.285 1.00 94.62 88 GLN A N 1
ATOM 683 C CA . GLN A 1 88 ? 19.212 -4.055 -25.058 1.00 94.62 88 GLN A CA 1
ATOM 684 C C . GLN A 1 88 ? 18.949 -3.027 -23.954 1.00 94.62 88 GLN A C 1
ATOM 686 O O . GLN A 1 88 ? 18.727 -3.389 -22.794 1.00 94.62 88 GLN A O 1
ATOM 691 N N . THR A 1 89 ? 18.913 -1.746 -24.317 1.00 95.69 89 THR A N 1
ATOM 692 C CA . THR A 1 89 ? 18.628 -0.655 -23.383 1.00 95.69 89 THR A CA 1
ATOM 693 C C . THR A 1 89 ? 17.206 -0.754 -22.830 1.00 95.69 89 THR A C 1
ATOM 695 O O . THR A 1 89 ? 17.001 -0.646 -21.618 1.00 95.69 89 THR A O 1
ATOM 698 N N . GLN A 1 90 ? 16.220 -1.039 -23.683 1.00 95.88 90 GLN A N 1
ATOM 699 C CA . GLN A 1 90 ? 14.833 -1.235 -23.257 1.00 95.88 90 GLN A CA 1
ATOM 700 C C . GLN A 1 90 ? 14.666 -2.467 -22.360 1.00 95.88 90 GLN A C 1
ATOM 702 O O . GLN A 1 90 ? 13.975 -2.391 -21.345 1.00 95.88 90 GLN A O 1
ATOM 707 N N . LEU A 1 91 ? 15.333 -3.584 -22.669 1.00 95.62 91 LEU A N 1
ATOM 708 C CA . LEU A 1 91 ? 15.307 -4.786 -21.828 1.00 95.62 91 LEU A CA 1
ATOM 709 C C . LEU A 1 91 ? 15.884 -4.523 -20.434 1.00 95.62 91 LEU A C 1
ATOM 711 O O . LEU A 1 91 ? 15.325 -4.982 -19.431 1.00 95.62 91 LEU A O 1
ATOM 715 N N . LYS A 1 92 ? 16.964 -3.739 -20.353 1.00 96.38 92 LYS A N 1
ATOM 716 C CA . LYS A 1 92 ? 17.523 -3.305 -19.071 1.00 96.38 92 LYS A CA 1
ATOM 717 C C . LYS A 1 92 ? 16.519 -2.456 -18.287 1.00 96.38 92 LYS A C 1
ATOM 719 O O . LYS A 1 92 ? 16.259 -2.754 -17.125 1.00 96.38 92 LYS A O 1
ATOM 724 N N . ALA A 1 93 ? 15.885 -1.478 -18.934 1.00 96.75 93 ALA A N 1
ATOM 725 C CA . ALA A 1 93 ? 14.869 -0.637 -18.301 1.00 96.75 93 ALA A CA 1
ATOM 726 C C . ALA A 1 93 ? 13.655 -1.447 -17.801 1.00 96.75 93 ALA A C 1
ATOM 728 O O . ALA A 1 93 ? 13.135 -1.182 -16.718 1.00 96.75 93 ALA A O 1
ATOM 729 N N . ILE A 1 94 ? 13.222 -2.467 -18.552 1.00 96.38 94 ILE A N 1
ATOM 730 C CA . ILE A 1 94 ? 12.146 -3.381 -18.136 1.00 96.38 94 ILE A CA 1
ATOM 731 C C . ILE A 1 94 ? 12.567 -4.202 -16.916 1.00 96.38 94 ILE A C 1
ATOM 733 O O . ILE A 1 94 ? 11.759 -4.407 -16.012 1.00 96.38 94 ILE A O 1
ATOM 737 N N . THR A 1 95 ? 13.820 -4.651 -16.865 1.00 95.94 95 THR A N 1
ATOM 738 C CA . THR A 1 95 ? 14.351 -5.409 -15.724 1.00 95.94 95 THR A CA 1
ATOM 739 C C . THR A 1 95 ? 14.376 -4.547 -14.462 1.00 95.94 95 THR A C 1
ATOM 741 O O . THR A 1 95 ? 13.838 -4.951 -13.433 1.00 95.94 95 THR A O 1
ATOM 744 N N . GLU A 1 96 ? 14.886 -3.319 -14.556 1.00 97.06 96 GLU A N 1
ATOM 745 C CA . GLU A 1 96 ? 14.882 -2.354 -13.448 1.00 97.06 96 GLU A CA 1
ATOM 746 C C . GLU A 1 96 ? 13.451 -2.003 -13.006 1.00 97.06 96 GLU A C 1
ATOM 748 O O . GLU A 1 96 ? 13.139 -1.934 -11.813 1.00 97.06 96 GLU A O 1
ATOM 753 N N . TRP A 1 97 ? 12.539 -1.821 -13.966 1.00 97.25 97 TRP A N 1
ATOM 754 C CA . TRP A 1 97 ? 11.126 -1.604 -13.672 1.00 97.25 97 TRP A CA 1
ATOM 755 C C . TRP A 1 97 ? 10.503 -2.801 -12.945 1.00 97.25 97 TRP A C 1
ATOM 757 O O . TRP A 1 97 ? 9.790 -2.595 -11.959 1.00 97.25 97 TRP A O 1
ATOM 767 N N . LYS A 1 98 ? 10.803 -4.033 -13.376 1.00 97.44 98 LYS A N 1
ATOM 768 C CA . LYS A 1 98 ? 10.341 -5.263 -12.723 1.00 97.44 98 LYS A CA 1
ATOM 769 C C . LYS A 1 98 ? 10.817 -5.322 -11.273 1.00 97.44 98 LYS A C 1
ATOM 771 O O . LYS A 1 98 ? 9.995 -5.514 -10.384 1.00 97.44 98 LYS A O 1
ATOM 776 N N . GLU A 1 99 ? 12.103 -5.095 -11.017 1.00 97.31 99 GLU A N 1
ATOM 777 C CA . GLU A 1 99 ? 12.663 -5.090 -9.657 1.00 97.31 99 GLU A CA 1
ATOM 778 C C . GLU A 1 99 ? 11.999 -4.031 -8.760 1.00 97.31 99 GLU A C 1
ATOM 780 O O . GLU A 1 99 ? 11.676 -4.283 -7.591 1.00 97.31 99 GLU A O 1
ATOM 785 N N . ARG A 1 100 ? 11.717 -2.848 -9.321 1.00 97.50 100 ARG A N 1
ATOM 786 C CA . ARG A 1 100 ? 11.007 -1.772 -8.618 1.00 97.50 100 ARG A CA 1
ATOM 787 C C . ARG A 1 100 ? 9.558 -2.140 -8.296 1.00 97.50 100 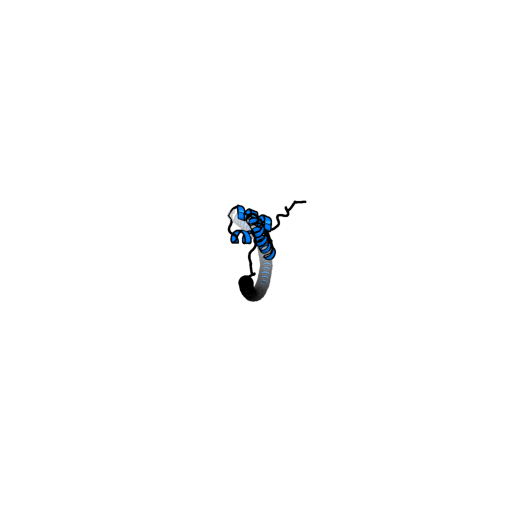ARG A C 1
ATOM 789 O O . ARG A 1 100 ? 9.047 -1.728 -7.254 1.00 97.50 100 ARG A O 1
ATOM 796 N N . ILE A 1 101 ? 8.868 -2.856 -9.184 1.00 97.06 101 ILE A N 1
ATOM 797 C CA . ILE A 1 101 ? 7.498 -3.329 -8.946 1.00 97.06 101 ILE A CA 1
ATOM 798 C C . ILE A 1 101 ? 7.488 -4.447 -7.908 1.00 97.06 101 ILE A C 1
ATOM 800 O O . ILE A 1 101 ? 6.704 -4.355 -6.967 1.00 97.06 101 ILE A O 1
ATOM 804 N N . ASP A 1 102 ? 8.388 -5.427 -8.004 1.00 97.19 102 ASP A N 1
ATOM 805 C CA . ASP A 1 102 ? 8.506 -6.509 -7.016 1.00 97.19 102 ASP A CA 1
ATOM 806 C C . ASP A 1 102 ? 8.708 -5.929 -5.604 1.00 97.19 102 ASP A C 1
ATOM 808 O O . ASP A 1 102 ? 8.008 -6.293 -4.657 1.00 97.19 102 ASP A O 1
ATOM 812 N N . SER A 1 103 ? 9.580 -4.925 -5.479 1.00 97.38 103 SER A N 1
ATOM 813 C CA . SER A 1 103 ? 9.819 -4.219 -4.213 1.00 97.38 103 SER A CA 1
ATOM 814 C C . SER A 1 103 ? 8.580 -3.472 -3.699 1.00 97.38 103 SER A C 1
ATOM 816 O O . SER A 1 103 ? 8.268 -3.516 -2.507 1.00 97.38 103 SER A O 1
ATOM 818 N N . GLN A 1 104 ? 7.846 -2.790 -4.584 1.00 97.31 104 GLN A N 1
ATOM 819 C CA . GLN A 1 104 ? 6.612 -2.090 -4.213 1.00 97.31 104 GLN A CA 1
ATOM 820 C C . GLN A 1 104 ? 5.505 -3.055 -3.788 1.00 97.31 104 GLN A C 1
ATOM 822 O O . GLN A 1 104 ? 4.816 -2.784 -2.809 1.00 97.31 104 GLN A O 1
ATOM 827 N N . VAL A 1 105 ? 5.352 -4.190 -4.472 1.00 97.44 105 VAL A N 1
ATOM 828 C CA . VAL A 1 105 ? 4.360 -5.219 -4.128 1.00 97.44 105 VAL A CA 1
ATOM 829 C C . VAL A 1 105 ? 4.643 -5.803 -2.746 1.00 97.44 105 VAL A C 1
ATOM 831 O O . VAL A 1 105 ? 3.720 -5.942 -1.938 1.00 97.44 105 VAL A O 1
ATOM 834 N N . ILE A 1 106 ? 5.913 -6.080 -2.431 1.00 97.31 106 ILE A N 1
ATOM 835 C CA . ILE A 1 106 ? 6.319 -6.531 -1.093 1.00 97.31 106 ILE A CA 1
ATOM 836 C C . ILE A 1 106 ? 5.949 -5.479 -0.041 1.00 97.31 106 ILE A C 1
ATOM 838 O O . ILE A 1 106 ? 5.325 -5.815 0.967 1.00 97.31 106 ILE A O 1
ATOM 842 N N . LYS A 1 107 ? 6.265 -4.202 -0.290 1.00 97.44 107 LYS A N 1
ATOM 843 C CA . LYS A 1 107 ? 5.951 -3.107 0.636 1.00 97.44 107 LYS A CA 1
ATOM 844 C C . LYS A 1 107 ? 4.443 -2.941 0.857 1.00 97.44 107 LYS A C 1
ATOM 846 O O . LYS A 1 107 ? 4.009 -2.856 2.000 1.00 97.44 107 LYS A O 1
ATOM 851 N N . ILE A 1 108 ? 3.641 -2.959 -0.209 1.00 97.25 108 ILE A N 1
ATOM 852 C CA . ILE A 1 108 ? 2.174 -2.871 -0.124 1.00 97.25 108 ILE A CA 1
ATOM 853 C C . ILE A 1 108 ? 1.613 -4.043 0.683 1.00 97.25 108 ILE A C 1
ATOM 855 O O . ILE A 1 108 ? 0.748 -3.851 1.531 1.00 97.25 108 ILE A O 1
ATOM 859 N N . THR A 1 109 ? 2.127 -5.254 0.463 1.00 96.25 109 THR A N 1
ATOM 860 C CA . THR A 1 109 ? 1.692 -6.443 1.208 1.00 96.25 109 THR A CA 1
ATOM 861 C C . THR A 1 109 ? 1.984 -6.297 2.705 1.00 96.25 109 THR A C 1
ATOM 863 O O . THR A 1 109 ? 1.136 -6.625 3.534 1.00 96.25 109 THR A O 1
ATOM 866 N N . GLN A 1 110 ? 3.152 -5.754 3.063 1.00 96.88 110 GLN A N 1
ATOM 867 C CA . GLN A 1 110 ? 3.518 -5.475 4.455 1.00 96.88 110 GLN A CA 1
ATOM 868 C C . GLN A 1 110 ? 2.625 -4.396 5.081 1.00 96.88 110 GLN A C 1
ATOM 870 O O . GLN A 1 110 ? 2.085 -4.602 6.167 1.00 96.88 110 GLN A O 1
ATOM 875 N N . GLU A 1 111 ? 2.424 -3.270 4.392 1.00 97.62 111 GLU A N 1
ATOM 876 C CA . GLU A 1 111 ? 1.555 -2.181 4.859 1.00 97.62 111 GLU A CA 1
ATOM 877 C C . GLU A 1 111 ? 0.101 -2.641 5.018 1.00 97.62 111 GLU A C 1
ATOM 879 O O . GLU A 1 111 ? -0.554 -2.285 5.994 1.00 97.62 111 GLU A O 1
ATOM 884 N N . MET A 1 112 ? -0.393 -3.490 4.115 1.00 97.00 112 MET A N 1
ATOM 885 C CA . MET A 1 112 ? -1.726 -4.084 4.202 1.00 97.00 112 MET A CA 1
ATOM 886 C C . MET A 1 112 ? -1.849 -5.054 5.388 1.00 97.00 112 MET A C 1
ATOM 888 O O . MET A 1 112 ? -2.888 -5.082 6.048 1.00 97.00 112 MET A O 1
ATOM 892 N N . GLY A 1 113 ? -0.786 -5.798 5.709 1.00 96.94 113 GLY A N 1
ATOM 893 C CA . GLY A 1 113 ? -0.709 -6.610 6.926 1.00 96.94 113 GLY A CA 1
ATOM 894 C C . GLY A 1 113 ? -0.806 -5.765 8.200 1.00 96.94 113 GLY A C 1
ATOM 895 O O . GLY A 1 113 ? -1.618 -6.059 9.075 1.00 96.94 113 GLY A O 1
ATOM 896 N N . LEU A 1 114 ? -0.049 -4.666 8.269 1.00 96.75 114 LEU A N 1
ATOM 897 C CA . LEU A 1 114 ? -0.103 -3.721 9.391 1.00 96.75 114 LEU A CA 1
ATOM 898 C C . LEU A 1 114 ? -1.460 -3.012 9.491 1.00 96.75 114 LEU A C 1
ATOM 900 O O . LEU A 1 114 ? -1.990 -2.832 10.586 1.00 96.75 114 LEU A O 1
ATOM 904 N N . LEU A 1 115 ? -2.052 -2.625 8.357 1.00 97.81 115 LEU A N 1
ATOM 905 C CA . LEU A 1 115 ? -3.387 -2.029 8.313 1.00 97.81 115 LEU A CA 1
ATOM 906 C C . LEU A 1 115 ? -4.434 -2.999 8.861 1.00 97.81 115 LEU A C 1
ATOM 908 O O . LEU A 1 115 ? -5.292 -2.586 9.640 1.00 97.81 115 LEU A O 1
ATOM 912 N N . LYS A 1 116 ? -4.342 -4.282 8.495 1.00 96.88 116 LYS A N 1
ATOM 913 C CA . LYS A 1 116 ? -5.211 -5.324 9.037 1.00 96.88 116 LYS A CA 1
ATOM 914 C C . LYS A 1 116 ? -5.045 -5.464 10.550 1.00 96.88 116 LYS A C 1
ATOM 916 O O . LYS A 1 116 ? -6.047 -5.484 11.253 1.00 96.88 116 LYS A O 1
ATOM 921 N N . GLU A 1 117 ? -3.815 -5.499 11.056 1.00 97.50 117 GLU A N 1
ATOM 922 C CA . GLU A 1 117 ? -3.562 -5.572 12.500 1.00 97.50 117 GLU A CA 1
ATOM 923 C C . GLU A 1 117 ? -4.149 -4.362 13.247 1.00 97.50 117 GLU A C 1
ATOM 925 O O . GLU A 1 117 ? -4.808 -4.511 14.277 1.00 97.50 117 GLU A O 1
ATOM 930 N N . ASN A 1 118 ? -3.955 -3.154 12.712 1.00 97.25 118 ASN A N 1
ATOM 931 C CA . ASN A 1 118 ? -4.513 -1.931 13.287 1.00 97.25 118 ASN A CA 1
ATOM 932 C C . ASN A 1 118 ? -6.046 -1.924 13.246 1.0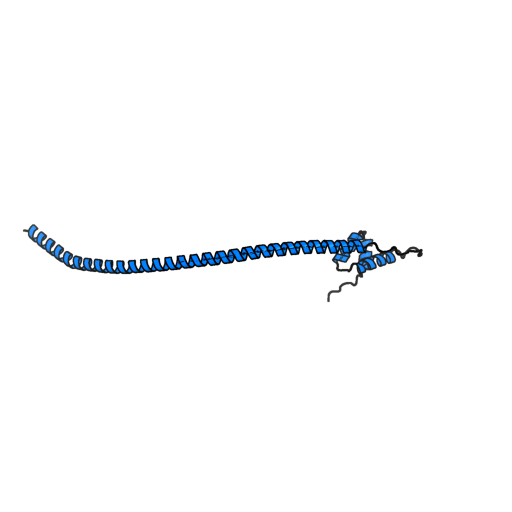0 97.25 118 ASN A C 1
ATOM 934 O O . ASN A 1 118 ? -6.680 -1.471 14.199 1.00 97.25 118 ASN A O 1
ATOM 938 N N . PHE A 1 119 ? -6.642 -2.434 12.167 1.00 97.75 119 PHE A N 1
ATOM 939 C CA . PHE A 1 119 ? -8.088 -2.591 12.051 1.00 97.75 119 PHE A CA 1
ATOM 940 C C . PHE A 1 119 ? -8.630 -3.591 13.075 1.00 97.75 119 PHE A C 1
ATOM 942 O O . PHE A 1 119 ? -9.612 -3.284 13.743 1.00 97.75 119 PHE A O 1
ATOM 949 N N . ASP A 1 120 ? -7.973 -4.740 13.246 1.00 97.44 120 ASP A N 1
ATOM 950 C CA . ASP A 1 120 ? -8.379 -5.766 14.210 1.00 97.44 120 ASP A CA 1
ATOM 951 C C . ASP A 1 120 ? -8.326 -5.200 15.650 1.00 97.44 120 ASP A C 1
ATOM 953 O O . ASP A 1 120 ? -9.303 -5.315 16.394 1.00 97.44 120 ASP A O 1
ATOM 957 N N . LYS A 1 121 ? -7.262 -4.462 16.009 1.00 97.00 121 LYS A N 1
ATOM 958 C CA . LYS A 1 121 ? -7.153 -3.753 17.305 1.00 97.00 121 LYS A CA 1
ATOM 959 C C . LYS A 1 121 ? -8.223 -2.679 17.493 1.00 97.00 121 LYS A C 1
ATOM 961 O O . LYS A 1 121 ? -8.783 -2.541 18.580 1.00 97.00 121 LYS A O 1
ATOM 966 N N . LEU A 1 122 ? -8.500 -1.890 16.453 1.00 96.56 122 LEU A N 1
ATOM 967 C CA . LEU A 1 122 ? -9.545 -0.869 16.501 1.00 96.56 122 LEU A CA 1
ATOM 968 C C . LEU A 1 122 ? -10.919 -1.515 16.692 1.00 96.56 122 LEU A C 1
ATOM 970 O O . LEU A 1 122 ? -11.703 -1.042 17.508 1.00 96.56 122 LEU A O 1
ATOM 974 N N . HIS A 1 123 ? -11.203 -2.593 15.964 1.00 94.94 123 HIS A N 1
ATOM 975 C CA . HIS A 1 123 ? -12.459 -3.323 16.059 1.00 94.94 123 HIS A CA 1
ATOM 976 C C . HIS A 1 123 ? -12.671 -3.894 17.465 1.00 94.94 123 HIS A C 1
ATOM 978 O O . HIS A 1 123 ? -13.737 -3.695 18.047 1.00 94.94 123 HIS A O 1
ATOM 984 N N . GLU A 1 124 ? -11.643 -4.518 18.045 1.00 95.88 124 GLU A N 1
ATOM 985 C CA . GLU A 1 124 ? -11.668 -5.007 19.426 1.00 95.88 124 GLU A CA 1
ATOM 986 C C . GLU A 1 124 ? -11.910 -3.867 20.428 1.00 95.88 124 GLU A C 1
ATOM 988 O O . GLU A 1 124 ? -12.806 -3.952 21.270 1.00 95.88 124 GLU A O 1
ATOM 993 N N . GLY A 1 125 ? -11.179 -2.754 20.296 1.00 96.50 125 GLY A N 1
ATOM 994 C CA . GLY A 1 125 ? -11.342 -1.588 21.165 1.00 96.50 125 GLY A CA 1
ATOM 995 C C . GLY A 1 125 ? -12.728 -0.943 21.064 1.00 96.50 125 GLY A C 1
ATOM 996 O O . GLY A 1 125 ? -13.305 -0.547 22.078 1.00 96.50 125 GLY A O 1
ATOM 997 N N . VAL A 1 126 ? -13.291 -0.859 19.855 1.00 95.94 126 VAL A N 1
ATOM 998 C CA . VAL A 1 126 ? -14.642 -0.331 19.617 1.00 95.94 126 VAL A CA 1
ATOM 999 C C . VAL A 1 126 ? -15.702 -1.259 20.205 1.00 95.94 126 VAL A C 1
ATOM 1001 O O . VAL A 1 126 ? -16.603 -0.770 20.883 1.00 95.94 126 VAL A O 1
ATOM 1004 N N . LEU A 1 127 ? -15.591 -2.577 20.011 1.00 95.31 127 LEU A N 1
ATOM 1005 C CA . LEU A 1 127 ? -16.504 -3.543 20.631 1.00 95.31 127 LEU A CA 1
ATOM 1006 C C . LEU A 1 127 ? -16.451 -3.469 22.160 1.00 95.31 127 LEU A C 1
ATOM 1008 O O . LEU A 1 127 ? -17.501 -3.446 22.801 1.00 95.31 127 LEU A O 1
ATOM 1012 N N . GLY A 1 128 ? -15.250 -3.353 22.735 1.00 96.06 128 GLY A N 1
ATOM 1013 C CA . GLY A 1 128 ? -15.070 -3.149 24.172 1.00 96.06 128 GLY A CA 1
ATOM 1014 C C . GLY A 1 128 ? -15.776 -1.885 24.661 1.00 96.06 128 GLY A C 1
ATOM 1015 O O . GLY A 1 128 ? -16.588 -1.947 25.580 1.00 96.06 128 GLY A O 1
ATOM 1016 N N . LYS A 1 129 ? -15.564 -0.747 23.982 1.00 95.81 129 LYS A N 1
ATOM 1017 C CA . LYS A 1 129 ? -16.265 0.501 24.314 1.00 95.81 129 LYS A CA 1
ATOM 1018 C C . LYS A 1 129 ? -17.776 0.355 24.205 1.00 95.81 129 LYS A C 1
ATOM 1020 O O . LYS A 1 129 ? -18.472 0.776 25.118 1.00 95.81 129 LYS A O 1
ATOM 1025 N N . ILE A 1 130 ? -18.297 -0.242 23.136 1.00 95.00 130 ILE A N 1
ATOM 1026 C CA . ILE A 1 130 ? -19.743 -0.454 22.979 1.00 95.00 130 ILE A CA 1
ATOM 1027 C C . ILE A 1 130 ? -20.297 -1.302 24.133 1.00 95.00 130 ILE A C 1
ATOM 1029 O O . ILE A 1 130 ? -21.341 -0.957 24.679 1.00 95.00 130 ILE A O 1
ATOM 1033 N N . SER A 1 131 ? -19.583 -2.351 24.549 1.00 93.88 131 SER A N 1
ATOM 1034 C CA . SER A 1 131 ? -19.968 -3.172 25.701 1.00 93.88 131 SER A CA 1
ATOM 1035 C C . SER A 1 131 ? -19.974 -2.375 27.011 1.00 93.88 131 SER A C 1
ATOM 1037 O O . SER A 1 131 ? -20.919 -2.490 27.790 1.00 93.88 131 SER A O 1
ATOM 1039 N N . ASP A 1 132 ? -18.959 -1.538 27.249 1.00 95.50 132 ASP A N 1
ATOM 1040 C CA . ASP A 1 132 ? -18.916 -0.646 28.416 1.00 95.50 132 ASP A CA 1
ATOM 1041 C C . ASP A 1 132 ? -20.087 0.350 28.398 1.00 95.50 132 ASP A C 1
ATOM 1043 O O . ASP A 1 132 ? -20.692 0.639 29.431 1.00 95.50 132 ASP A O 1
ATOM 1047 N N . TYR A 1 133 ? -20.424 0.883 27.219 1.00 95.00 133 TYR A N 1
ATOM 1048 C CA . TYR A 1 133 ? -21.563 1.781 27.037 1.00 95.00 133 TYR A CA 1
ATOM 1049 C C . TYR A 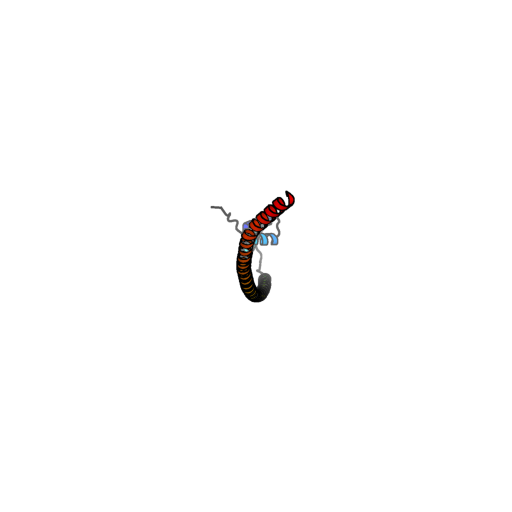1 133 ? -22.895 1.080 27.326 1.00 95.00 133 TYR A C 1
ATOM 1051 O O . TYR A 1 133 ? -23.728 1.664 28.015 1.00 95.00 133 TYR A O 1
ATOM 1059 N N . ASP A 1 134 ? -23.096 -0.153 26.855 1.00 95.69 134 ASP A N 1
ATOM 1060 C CA . ASP A 1 134 ? -24.306 -0.937 27.139 1.00 95.69 134 ASP A CA 1
ATOM 1061 C C . ASP A 1 134 ? -24.463 -1.208 28.645 1.00 95.69 134 ASP A C 1
ATOM 1063 O O . ASP A 1 134 ? -25.525 -0.963 29.227 1.00 95.69 134 ASP A O 1
ATOM 1067 N N . ALA A 1 135 ? -23.373 -1.605 29.311 1.00 95.62 135 ALA A N 1
ATOM 1068 C CA . ALA A 1 135 ? -23.350 -1.800 30.759 1.00 95.62 135 ALA A CA 1
ATOM 1069 C C . ALA A 1 135 ? -23.686 -0.505 31.518 1.00 95.62 135 ALA A C 1
ATOM 1071 O O . ALA A 1 135 ? -24.567 -0.499 32.380 1.00 95.62 135 ALA A O 1
ATOM 1072 N N . ASN A 1 136 ? -23.053 0.612 31.147 1.00 95.50 136 ASN A N 1
ATOM 1073 C CA . ASN A 1 136 ? -23.328 1.915 31.751 1.00 95.50 136 ASN A CA 1
ATOM 1074 C C . ASN A 1 136 ? -24.774 2.371 31.514 1.00 95.50 136 ASN A C 1
ATOM 1076 O O . ASN A 1 136 ? -25.400 2.911 32.423 1.00 95.50 136 ASN A O 1
ATOM 1080 N N . LEU A 1 137 ? -25.338 2.149 30.324 1.00 95.25 137 LEU A N 1
ATOM 1081 C CA . LEU A 1 137 ? -26.737 2.480 30.040 1.00 95.25 137 LEU A CA 1
ATOM 1082 C C . LEU A 1 137 ? -27.703 1.654 30.893 1.00 95.25 137 LEU A C 1
ATOM 1084 O O . LEU A 1 137 ? -28.708 2.188 31.365 1.00 95.25 137 LEU A O 1
ATOM 1088 N N . LYS A 1 138 ? -27.394 0.378 31.140 1.00 96.12 138 LYS A N 1
ATOM 1089 C CA . LYS A 1 138 ? -28.176 -0.477 32.039 1.00 96.12 138 LYS A CA 1
ATOM 1090 C C . LYS A 1 138 ? -28.131 0.026 33.484 1.00 96.12 138 LYS A C 1
ATOM 1092 O O . LYS A 1 138 ? -29.181 0.116 34.129 1.00 96.12 138 LYS A O 1
ATOM 1097 N N . ASP A 1 139 ? -26.953 0.408 33.969 1.00 96.25 139 ASP A N 1
ATOM 1098 C CA . ASP A 1 139 ? -26.774 0.986 35.305 1.00 96.25 139 ASP A CA 1
ATOM 1099 C C . ASP A 1 139 ? -27.491 2.330 35.451 1.00 96.25 139 ASP A C 1
ATOM 1101 O O . ASP A 1 139 ? -28.221 2.545 36.426 1.00 96.25 139 ASP A O 1
ATOM 1105 N N . VAL A 1 140 ? -27.377 3.211 34.456 1.00 95.88 140 VAL A N 1
ATOM 1106 C CA . VAL A 1 140 ? -28.140 4.464 34.404 1.00 95.88 140 VAL A CA 1
ATOM 1107 C C . VAL A 1 140 ? -29.639 4.169 34.399 1.00 95.88 140 VAL A C 1
ATOM 1109 O O . VAL A 1 140 ? -30.372 4.786 35.166 1.00 95.88 140 VAL A O 1
ATOM 1112 N N . GLY A 1 141 ? -30.110 3.187 33.628 1.00 95.44 141 GLY A N 1
ATOM 1113 C CA . GLY A 1 141 ? -31.514 2.768 33.625 1.00 95.44 141 GLY A CA 1
ATOM 1114 C C . GLY A 1 141 ? -32.002 2.312 35.004 1.00 95.44 141 GLY A C 1
ATOM 1115 O O . GLY A 1 141 ? -33.094 2.689 35.437 1.00 95.44 141 GLY A O 1
ATOM 1116 N N . SER A 1 142 ? -31.175 1.560 35.737 1.00 96.50 142 SER A N 1
ATOM 1117 C CA . SER A 1 142 ? -31.473 1.165 37.119 1.00 96.50 142 SER A CA 1
ATOM 1118 C C . SER A 1 142 ? -31.550 2.372 38.063 1.00 96.50 142 SER A C 1
ATOM 1120 O O . SER A 1 142 ? -32.480 2.469 38.867 1.00 96.50 142 SER A O 1
ATOM 1122 N N . SER A 1 143 ? -30.636 3.333 37.906 1.00 94.56 143 SER A N 1
ATOM 1123 C CA . SER A 1 143 ? -30.577 4.551 38.718 1.00 94.56 143 SER A CA 1
ATOM 1124 C C . SER A 1 143 ? -31.776 5.455 38.449 1.00 94.56 143 SER A C 1
ATOM 1126 O O . SER A 1 143 ? -32.420 5.928 39.382 1.00 94.56 143 SER A O 1
ATOM 1128 N N . VAL A 1 144 ? -32.142 5.626 37.178 1.00 96.50 144 VAL A N 1
ATOM 1129 C CA . VAL A 1 144 ? -33.338 6.364 36.755 1.00 96.50 144 VAL A CA 1
ATOM 1130 C C . VAL A 1 144 ? -34.601 5.716 37.324 1.00 96.50 144 VAL A C 1
ATOM 1132 O O . VAL A 1 144 ? -35.475 6.421 37.821 1.00 96.50 144 VAL A O 1
ATOM 1135 N N . LYS A 1 145 ? -34.686 4.381 37.343 1.00 96.19 145 LYS A N 1
ATOM 1136 C CA . LYS A 1 145 ? -35.813 3.667 37.963 1.00 96.19 145 LYS A CA 1
ATOM 1137 C C . LYS A 1 145 ? -35.868 3.864 39.480 1.00 96.19 145 LYS A C 1
ATOM 1139 O O . LYS A 1 145 ? -36.945 4.055 40.035 1.00 96.19 145 LYS A O 1
ATOM 1144 N N . ALA A 1 146 ? -34.724 3.848 40.159 1.00 96.44 146 ALA A N 1
ATOM 1145 C CA . ALA A 1 146 ? -34.667 4.158 41.585 1.00 96.44 146 ALA A CA 1
ATOM 1146 C C . ALA A 1 146 ? -35.103 5.607 41.862 1.00 96.44 146 ALA A C 1
ATOM 1148 O O . ALA A 1 146 ? -35.854 5.849 42.806 1.00 96.44 146 ALA A O 1
ATOM 1149 N N . MET A 1 147 ? -34.693 6.557 41.016 1.00 94.81 147 MET A N 1
ATOM 1150 C CA . MET A 1 147 ? -35.154 7.944 41.097 1.00 94.81 147 MET A CA 1
ATOM 1151 C C . MET A 1 147 ? -36.665 8.054 40.879 1.00 94.81 147 MET A C 1
ATOM 1153 O O . MET A 1 147 ? -37.313 8.762 41.642 1.00 94.81 147 MET A O 1
ATOM 1157 N N . ASP A 1 148 ? -37.243 7.334 39.913 1.00 94.75 148 ASP A N 1
ATOM 1158 C CA . ASP A 1 148 ? -38.700 7.271 39.706 1.00 94.75 148 ASP A CA 1
ATOM 1159 C C . ASP A 1 148 ? -39.434 6.812 40.980 1.00 94.75 148 ASP A C 1
ATOM 1161 O O . ASP A 1 148 ? -40.377 7.458 41.437 1.00 94.75 148 ASP A O 1
ATOM 1165 N N . GLU A 1 149 ? -38.943 5.761 41.642 1.00 95.38 149 GLU A N 1
ATOM 1166 C CA . GLU A 1 149 ? -39.505 5.291 42.915 1.00 95.38 149 GLU A CA 1
ATOM 1167 C C . GLU A 1 149 ? -39.361 6.311 44.056 1.00 95.38 149 GLU A C 1
ATOM 1169 O O . GLU A 1 149 ? -40.260 6.449 44.892 1.00 95.38 149 GLU A O 1
ATOM 1174 N N . VAL A 1 150 ? -38.254 7.060 44.101 1.00 94.00 150 VAL A N 1
ATOM 1175 C CA . VAL A 1 150 ? -38.087 8.171 45.050 1.00 94.00 150 VAL A CA 1
ATOM 1176 C C . VAL A 1 150 ? -39.087 9.285 44.745 1.00 94.00 150 VAL A C 1
ATOM 1178 O O . VAL A 1 150 ? -39.772 9.740 45.660 1.00 94.00 150 VAL A O 1
ATOM 1181 N N . PHE A 1 151 ? -39.248 9.685 43.483 1.00 94.50 151 PHE A N 1
ATOM 1182 C CA . PHE A 1 151 ? -40.221 10.703 43.081 1.00 94.50 151 PHE A CA 1
ATOM 1183 C C . PHE A 1 151 ? -41.653 10.303 43.446 1.00 94.50 151 PHE A C 1
ATOM 1185 O O . PHE A 1 151 ? -42.374 11.114 44.035 1.00 94.50 151 PHE A O 1
ATOM 1192 N N . LYS A 1 152 ? -42.042 9.044 43.205 1.00 95.62 152 LYS A N 1
ATOM 1193 C CA . LYS A 1 152 ? -43.349 8.501 43.620 1.00 95.62 152 LYS A CA 1
ATOM 1194 C C . LYS A 1 152 ? -43.603 8.624 45.122 1.00 95.62 152 LYS A C 1
ATOM 1196 O O . LYS A 1 152 ? -44.750 8.795 45.519 1.00 95.62 152 LYS A O 1
ATOM 1201 N N . LYS A 1 153 ? -42.565 8.556 45.962 1.00 94.06 153 LYS A N 1
ATOM 1202 C CA . LYS A 1 153 ? -42.674 8.719 47.426 1.00 94.06 153 LYS A CA 1
ATOM 1203 C C . LYS A 1 153 ? -42.631 10.184 47.866 1.00 94.06 153 LYS A C 1
ATOM 1205 O O . LYS A 1 153 ? -43.349 10.575 48.789 1.00 94.06 153 LYS A O 1
ATOM 1210 N N . VAL A 1 154 ? -41.802 11.002 47.218 1.00 95.69 154 VAL A N 1
ATOM 1211 C CA . VAL A 1 154 ? -41.595 12.410 47.586 1.00 95.69 154 VAL A CA 1
ATOM 1212 C C . VAL A 1 154 ? -42.787 13.272 47.188 1.00 95.69 154 VAL A C 1
ATOM 1214 O O . VAL A 1 154 ? -43.214 14.079 48.010 1.00 95.69 154 VAL A O 1
ATOM 1217 N N . ILE A 1 155 ? -43.360 13.088 45.989 1.00 95.06 155 ILE A N 1
ATOM 1218 C CA . ILE A 1 155 ? -44.488 13.910 45.515 1.00 95.06 155 ILE A CA 1
ATOM 1219 C C . ILE A 1 155 ? -45.656 13.888 46.519 1.00 95.06 155 ILE A C 1
ATOM 1221 O O . ILE A 1 155 ? -46.032 14.964 46.989 1.00 95.06 155 ILE A O 1
ATOM 1225 N N . PRO A 1 156 ? -46.184 12.722 46.950 1.00 94.06 156 PRO A N 1
ATOM 1226 C CA . PRO A 1 156 ? -47.250 12.672 47.947 1.00 94.06 156 PRO A CA 1
ATOM 1227 C C . PRO A 1 156 ? -46.842 13.290 49.284 1.00 94.06 156 PRO A C 1
ATOM 1229 O O . PRO A 1 156 ? -47.614 14.049 49.861 1.00 94.06 156 PRO A O 1
ATOM 1232 N N . THR A 1 157 ? -45.621 13.017 49.755 1.00 92.75 157 THR A N 1
ATOM 1233 C CA . THR A 1 157 ? -45.116 13.537 51.037 1.00 92.75 157 THR A CA 1
ATOM 1234 C C . THR A 1 157 ? -45.021 15.066 51.025 1.00 92.75 157 THR A C 1
ATOM 1236 O O . THR A 1 157 ? -45.395 15.723 52.000 1.00 92.75 157 THR A O 1
ATOM 1239 N N . MET A 1 158 ? -44.570 15.657 49.912 1.00 92.75 158 MET A N 1
ATOM 1240 C CA . MET A 1 158 ? -44.558 17.109 49.718 1.00 92.75 158 MET A CA 1
ATOM 1241 C C . MET A 1 158 ? -45.976 17.672 49.654 1.00 92.75 158 MET A C 1
ATOM 1243 O O . MET A 1 158 ? -46.258 18.646 50.348 1.00 92.75 158 MET A O 1
ATOM 1247 N N . THR A 1 159 ? -46.887 17.057 48.891 1.00 93.81 159 THR A N 1
ATOM 1248 C CA . THR A 1 159 ? -48.297 17.478 48.838 1.00 93.81 159 THR A CA 1
ATOM 1249 C C . THR A 1 159 ? -48.943 17.441 50.225 1.00 93.81 159 THR A C 1
ATOM 1251 O O . THR A 1 159 ? -49.620 18.387 50.625 1.00 93.81 159 THR A O 1
ATOM 1254 N N . GLU A 1 160 ? -48.705 16.383 50.999 1.00 92.75 160 GLU A N 1
ATOM 1255 C CA . GLU A 1 160 ? -49.221 16.240 52.358 1.00 92.75 160 GLU A CA 1
ATOM 1256 C C . GLU A 1 160 ? -48.625 17.285 53.315 1.00 92.75 160 GLU A C 1
ATOM 1258 O O . GLU A 1 160 ? -49.353 17.880 54.112 1.00 92.75 160 GLU A O 1
ATOM 1263 N N . SER A 1 161 ? -47.320 17.560 53.209 1.00 91.06 161 SER A N 1
ATOM 1264 C CA . SER A 1 161 ? -46.624 18.576 54.011 1.00 91.06 161 SER A CA 1
ATOM 1265 C C . SER A 1 161 ? -47.126 19.990 53.710 1.00 91.06 161 SER A C 1
ATOM 1267 O O . SER A 1 161 ? -47.419 20.746 54.636 1.00 91.06 161 SER A O 1
ATOM 1269 N N . VAL A 1 162 ? -47.306 20.333 52.430 1.00 93.12 162 VAL A N 1
ATOM 1270 C CA . VAL A 1 162 ? -47.881 21.618 51.998 1.00 93.12 162 VAL A CA 1
ATOM 1271 C C . VAL A 1 162 ? -49.324 21.760 52.489 1.00 93.12 162 VAL A C 1
ATOM 1273 O O . VAL A 1 162 ? -49.682 22.799 53.042 1.00 93.12 162 VAL A O 1
ATOM 1276 N N . ASN A 1 163 ? -50.140 20.706 52.383 1.00 90.31 163 ASN A N 1
ATOM 1277 C CA . ASN A 1 163 ? -51.509 20.706 52.906 1.00 90.31 163 ASN A CA 1
ATOM 1278 C C . ASN A 1 163 ? -51.551 20.913 54.430 1.00 90.31 163 ASN A C 1
ATOM 1280 O O . ASN A 1 163 ? -52.401 21.652 54.929 1.00 90.31 163 ASN A O 1
ATOM 1284 N N . LYS A 1 164 ? -50.636 20.288 55.186 1.00 90.56 164 LYS A N 1
ATOM 1285 C CA . LYS A 1 164 ? -50.513 20.479 56.643 1.00 90.56 164 LYS A CA 1
ATOM 1286 C C . LYS A 1 164 ? -50.102 21.912 56.996 1.00 90.56 164 LYS A C 1
ATOM 1288 O O . LYS A 1 164 ? -50.725 22.508 57.870 1.00 90.56 164 LYS A O 1
ATOM 1293 N N . LEU A 1 165 ? -49.115 22.478 56.297 1.00 90.31 165 LEU A N 1
ATOM 1294 C CA . LEU A 1 165 ? -48.682 23.869 56.487 1.00 90.31 165 LEU A CA 1
ATOM 1295 C C . LEU A 1 165 ? -49.797 24.869 56.169 1.00 90.31 165 LEU A C 1
ATOM 1297 O O . LEU A 1 165 ? -50.037 25.774 56.960 1.00 90.31 165 LEU A O 1
ATOM 1301 N N . SER A 1 166 ? -50.528 24.675 55.069 1.00 88.50 166 SER A N 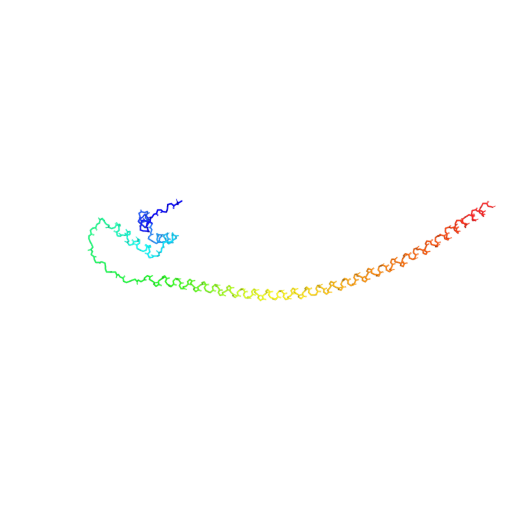1
ATOM 1302 C CA . SER A 1 166 ? -51.679 25.518 54.719 1.00 88.50 166 SER A CA 1
ATOM 1303 C C . SER A 1 166 ? -52.757 25.502 55.810 1.00 88.50 166 SER A C 1
ATOM 1305 O O . SER A 1 166 ? -53.298 26.549 56.160 1.00 88.50 166 SER A O 1
ATOM 1307 N N . ARG A 1 167 ? -53.030 24.336 56.412 1.00 90.50 167 ARG A N 1
ATOM 1308 C CA . ARG A 1 167 ? -53.973 24.215 57.539 1.00 90.50 167 ARG A CA 1
ATOM 1309 C C . ARG A 1 167 ? -53.483 24.902 58.814 1.00 90.50 167 ARG A C 1
ATOM 1311 O O . ARG A 1 167 ? -54.310 25.427 59.548 1.00 90.50 167 ARG A O 1
ATOM 1318 N N . LEU A 1 168 ? -52.178 24.871 59.091 1.00 88.00 168 LEU A N 1
ATOM 1319 C CA . LEU A 1 168 ? -51.579 25.563 60.239 1.00 88.00 168 LEU A CA 1
ATOM 1320 C C . LEU A 1 168 ? -51.555 27.083 60.053 1.00 88.00 168 LEU A C 1
ATOM 1322 O O . LEU A 1 168 ? -51.744 27.800 61.024 1.00 88.00 168 LEU A O 1
ATOM 1326 N N . ALA A 1 169 ? -51.337 27.561 58.828 1.00 79.19 169 ALA A N 1
ATOM 1327 C CA . ALA A 1 169 ? -51.298 28.987 58.509 1.00 79.19 169 ALA A CA 1
ATOM 1328 C C . ALA A 1 169 ? -52.691 29.649 58.465 1.00 79.19 169 ALA A C 1
ATOM 1330 O O . ALA A 1 169 ? -52.795 30.851 58.671 1.00 79.19 169 ALA A O 1
ATOM 1331 N N . ASN A 1 170 ? -53.753 28.878 58.201 1.00 72.50 170 ASN A N 1
ATOM 1332 C CA . ASN A 1 170 ? -55.147 29.348 58.182 1.00 72.50 170 ASN A CA 1
ATOM 1333 C C . ASN A 1 170 ? -55.859 29.242 59.548 1.00 72.50 170 ASN A C 1
ATOM 1335 O O . ASN A 1 170 ? -57.089 29.306 59.603 1.00 72.50 170 ASN A O 1
ATOM 1339 N N . LYS A 1 171 ? -55.112 29.030 60.633 1.00 52.03 171 LYS A N 1
ATOM 1340 C CA . LYS A 1 171 ? -55.621 28.915 62.001 1.00 52.03 171 LYS A CA 1
ATOM 1341 C C . LYS A 1 171 ? -55.094 30.067 62.843 1.00 52.03 171 LYS A C 1
ATOM 1343 O O . LYS A 1 171 ? -55.879 30.554 63.682 1.00 52.03 171 LYS A O 1
#

pLDDT: mean 80.77, std 18.78, range [34.97, 97.81]

Foldseek 3Di:
DDDDPPCQLLNQQLVVVVVVDDLVVSLVVVVVVVDDPVSNVVSNVVNVVVVPVPDDDDDDDDDDDDPPPVVVVVVVVVVVVVVVVVVVVVVVVVVVVVVVVVVVVVVVVVVVVVVVVVVVVVVVVVVVVVVVVVVVVVVVVVVVVVVVVVCVVVVVVVVVVVVVVVVVVVD

Secondary structure (DSSP, 8-state):
--------HHHHHHHHHHTT--HHHHHHHHHHTT--HHHHHHHHHHHHHHHTTTS--------PPP--HHHHHHHHHHHHHHHHHHHHHHHHHHHHHHHHHHHHHHHHHHHHHHHHHHHHHHHHHHHHHHHHHHHHHHHHHHHHHHHHHHHHHHHHHHHHHHHHHHHHHT-